Protein AF-A0A3C1XDE0-F1 (afdb_monomer)

Radius of gyration: 16.31 Å; Cα contacts (8 Å, |Δi|>4): 161; chains: 1; bounding box: 48×34×45 Å

pLDDT: mean 77.2, std 17.04, range [31.78, 95.06]

Sequence (128 aa):
QIFSTQEIAKTELTKIILAPEFYNLNLEDFDLALLEISYANKFHQLKHSQILGSFLGQTGVRRSELGDIILNDERAQIFVSKHLLEIFQKNIAKIGSVPVQFVEKPFAELIQTESSSIIKTVLVSSLR

Solvent-accessible surface area (backbone atoms only — not comparable to full-atom values): 8208 Å² total; per-residue (Å²): 84,82,48,53,43,59,83,75,45,94,57,96,64,68,58,74,51,82,46,62,86,86,61,87,84,56,77,71,78,66,47,58,35,39,36,33,52,46,56,68,43,94,82,46,83,89,50,71,68,45,53,51,51,53,54,57,68,38,89,92,51,54,73,90,45,49,54,56,72,50,71,60,91,78,50,37,36,32,34,30,32,46,88,47,51,64,57,46,61,73,70,43,57,48,46,83,91,44,60,40,45,70,44,83,47,63,72,89,71,56,84,85,67,84,81,78,75,76,82,75,83,76,85,79,76,81,82,128

Secondary structure (DSSP, 8-state):
-EEEGGGT---SS--EEE--TT----GGGG--EEEEEE--TTT----HHHHHHHHHTSTT--GGGEEEEEE-SS-EEEEE-GGGHHHHHHH-SEETTEE-EEEEE-GGG-------------------

Nearest PDB structures (foldseek):
  2fph-assembly1_X  TM=8.282E-01  e=1.368E-09  Streptococcus pneumoniae R6
  8s1u-assembly1_V  TM=8.873E-01  e=6.450E-08  Bacillus subtilis subsp. subtilis str. 168
  7pmq-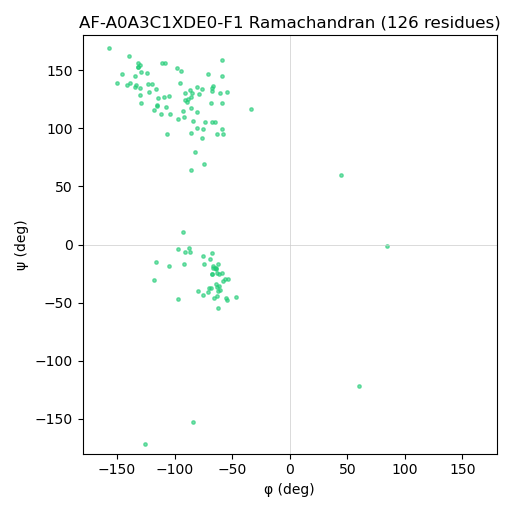assembly1_D  TM=8.005E-01  e=5.297E-04  Escherichia coli
  7pli-assembly3_J  TM=8.148E-01  e=1.018E-03  Escherichia coli K-12
  7bbb-assembly1_A  TM=7.395E-01  e=2.540E-03  Escherichia coli K-12

Structure (mmCIF, N/CA/C/O backbone):
data_AF-A0A3C1XDE0-F1
#
_entry.id   AF-A0A3C1XDE0-F1
#
loop_
_atom_site.gr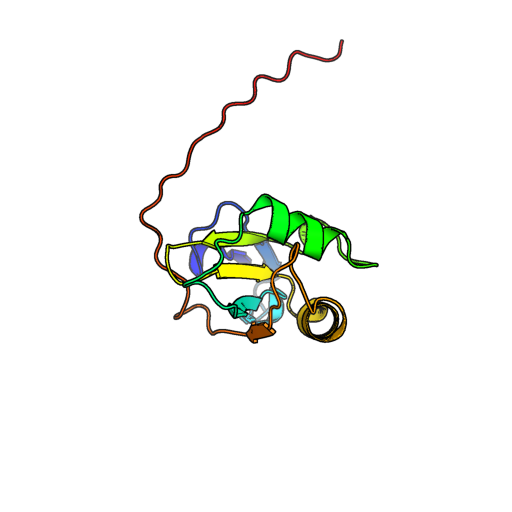oup_PDB
_atom_site.id
_atom_site.type_symbol
_atom_site.label_atom_id
_atom_site.label_alt_id
_atom_site.label_comp_id
_atom_site.label_asym_id
_atom_site.label_entity_id
_atom_site.label_seq_id
_atom_site.pdbx_PDB_ins_code
_atom_site.Cartn_x
_atom_site.Cartn_y
_atom_site.Cartn_z
_atom_site.occupancy
_atom_site.B_iso_or_equiv
_atom_site.auth_seq_id
_atom_site.auth_comp_id
_atom_site.auth_asym_id
_atom_site.auth_atom_id
_atom_site.pdbx_PDB_model_num
ATOM 1 N N . GLN A 1 1 ? 15.415 4.815 -24.185 1.00 56.81 1 GLN A N 1
ATOM 2 C CA . GLN A 1 1 ? 14.220 5.636 -23.887 1.00 56.81 1 GLN A CA 1
ATOM 3 C C . GLN A 1 1 ? 14.041 5.716 -22.369 1.00 56.81 1 GLN A C 1
ATOM 5 O O . GLN A 1 1 ? 14.544 4.836 -21.673 1.00 56.81 1 GLN A O 1
ATOM 10 N N . ILE A 1 2 ? 13.417 6.784 -21.858 1.00 58.97 2 ILE A N 1
ATOM 11 C CA . ILE A 1 2 ? 13.192 7.031 -20.421 1.00 58.97 2 ILE A CA 1
ATOM 12 C C . ILE A 1 2 ? 11.684 6.989 -20.182 1.00 58.97 2 ILE A C 1
ATOM 14 O O . ILE A 1 2 ? 10.967 7.727 -20.848 1.00 58.97 2 ILE A O 1
ATOM 18 N N . PHE A 1 3 ? 11.223 6.166 -19.242 1.00 60.81 3 PHE A N 1
ATOM 19 C CA . PHE A 1 3 ? 9.807 6.069 -18.878 1.00 60.81 3 PHE A CA 1
ATOM 20 C C . PHE A 1 3 ? 9.636 6.348 -17.389 1.00 60.81 3 PHE A C 1
ATOM 22 O O . PHE A 1 3 ? 10.449 5.884 -16.588 1.00 60.81 3 PHE A O 1
ATOM 29 N N . SER A 1 4 ? 8.606 7.107 -17.016 1.00 68.12 4 SER A N 1
ATOM 30 C CA . SER A 1 4 ? 8.436 7.629 -15.657 1.00 68.12 4 SER A CA 1
ATOM 31 C C . SER A 1 4 ? 7.014 7.427 -15.154 1.00 68.12 4 SER A C 1
ATOM 33 O O . SER A 1 4 ? 6.049 7.737 -15.848 1.00 68.12 4 SER A O 1
ATOM 35 N N . THR A 1 5 ? 6.859 7.014 -13.895 1.00 68.88 5 THR A N 1
ATOM 36 C CA . THR A 1 5 ? 5.526 6.931 -13.275 1.00 68.88 5 THR A CA 1
ATOM 37 C C . THR A 1 5 ? 4.869 8.299 -13.055 1.00 68.88 5 THR A C 1
ATOM 39 O O . THR A 1 5 ? 3.684 8.340 -12.733 1.00 68.88 5 THR A O 1
ATOM 42 N N . GLN A 1 6 ? 5.579 9.417 -13.281 1.00 61.78 6 GLN A N 1
ATOM 43 C CA . GLN A 1 6 ? 4.985 10.766 -13.280 1.00 61.78 6 GLN A CA 1
ATOM 44 C C . GLN A 1 6 ? 3.917 10.953 -14.360 1.00 61.78 6 GLN A C 1
ATOM 46 O O . GLN A 1 6 ? 3.034 11.791 -14.197 1.00 61.78 6 GLN A O 1
ATOM 51 N N . GLU A 1 7 ? 3.979 10.177 -15.444 1.00 61.97 7 GLU A N 1
ATOM 52 C CA . GLU A 1 7 ? 2.956 10.186 -16.496 1.00 61.97 7 GLU A CA 1
ATOM 53 C C . GLU A 1 7 ? 1.664 9.473 -16.050 1.00 61.97 7 GLU A C 1
ATOM 55 O O . GLU A 1 7 ? 0.612 9.675 -16.650 1.00 61.97 7 GLU A O 1
ATOM 60 N N . ILE A 1 8 ? 1.727 8.673 -14.975 1.00 63.09 8 ILE A N 1
ATOM 61 C CA . ILE A 1 8 ? 0.608 7.896 -14.418 1.00 63.09 8 ILE A CA 1
ATOM 62 C C . ILE A 1 8 ? -0.046 8.651 -13.258 1.00 63.09 8 ILE A C 1
ATOM 64 O O . ILE A 1 8 ? -1.269 8.751 -13.182 1.00 63.09 8 ILE A O 1
ATOM 68 N N . ALA A 1 9 ? 0.766 9.171 -12.338 1.00 57.06 9 ALA A N 1
ATOM 69 C CA . ALA A 1 9 ? 0.301 9.916 -11.179 1.00 57.06 9 ALA A CA 1
ATOM 70 C C . ALA A 1 9 ? 1.342 10.959 -10.771 1.00 57.06 9 ALA A C 1
ATOM 72 O O . ALA A 1 9 ? 2.545 10.696 -10.752 1.00 57.06 9 ALA A O 1
ATOM 73 N N . LYS A 1 10 ? 0.877 12.157 -10.409 1.00 64.50 10 LYS A N 1
ATOM 74 C CA . LYS A 1 10 ? 1.746 13.235 -9.930 1.00 64.50 10 LYS A CA 1
ATOM 75 C C . LYS A 1 10 ? 2.039 13.029 -8.440 1.00 64.50 10 LYS A C 1
ATOM 77 O O . LYS A 1 10 ? 1.387 13.623 -7.587 1.00 64.50 10 LYS A O 1
ATOM 82 N N . THR A 1 11 ? 2.981 12.135 -8.159 1.00 66.00 11 THR A N 1
ATOM 83 C CA . THR A 1 11 ? 3.391 11.681 -6.820 1.00 66.00 11 THR A CA 1
ATOM 84 C C . THR A 1 11 ? 4.796 12.180 -6.468 1.00 66.00 11 THR A C 1
ATOM 86 O O . THR A 1 11 ? 5.599 12.475 -7.355 1.00 66.00 11 THR A O 1
ATOM 89 N N . GLU A 1 12 ? 5.113 12.290 -5.177 1.00 58.19 12 GLU A N 1
ATOM 90 C CA . GLU A 1 12 ? 6.447 12.664 -4.685 1.00 58.19 12 GLU A CA 1
ATOM 91 C C . GLU A 1 12 ? 7.477 11.560 -4.982 1.00 58.19 12 GLU A C 1
ATOM 93 O O . GLU A 1 12 ? 8.610 11.851 -5.373 1.00 58.19 12 GLU A O 1
ATOM 98 N N . LEU A 1 13 ? 7.082 10.286 -4.871 1.00 61.72 13 LEU A N 1
ATOM 99 C CA . LEU A 1 13 ? 7.891 9.138 -5.291 1.00 61.72 13 LEU A CA 1
ATOM 100 C C . LEU A 1 13 ? 7.595 8.746 -6.743 1.00 61.72 13 LEU A C 1
ATOM 102 O O . LEU A 1 13 ? 6.446 8.562 -7.139 1.00 61.72 13 LEU A O 1
ATOM 106 N N . THR A 1 14 ? 8.652 8.588 -7.539 1.00 65.25 14 THR A N 1
ATOM 107 C CA . THR A 1 14 ? 8.580 8.229 -8.963 1.00 65.25 14 THR A CA 1
ATOM 108 C C . THR A 1 14 ? 9.515 7.056 -9.261 1.00 65.25 14 THR A C 1
ATOM 110 O O . THR A 1 14 ? 10.672 7.078 -8.838 1.00 65.25 14 THR A O 1
ATOM 113 N N . LYS A 1 15 ? 9.052 6.052 -10.018 1.00 68.88 15 LYS A N 1
ATOM 114 C CA . LYS A 1 15 ? 9.917 5.019 -10.611 1.00 68.88 15 LYS A CA 1
ATOM 115 C C . LYS A 1 15 ? 10.271 5.405 -12.048 1.00 68.88 15 LYS A C 1
ATOM 117 O O . LYS A 1 15 ? 9.417 5.892 -12.788 1.00 68.88 15 LYS A O 1
ATOM 122 N N . ILE A 1 16 ? 11.528 5.176 -12.431 1.00 72.38 16 ILE A N 1
ATOM 123 C CA . ILE A 1 1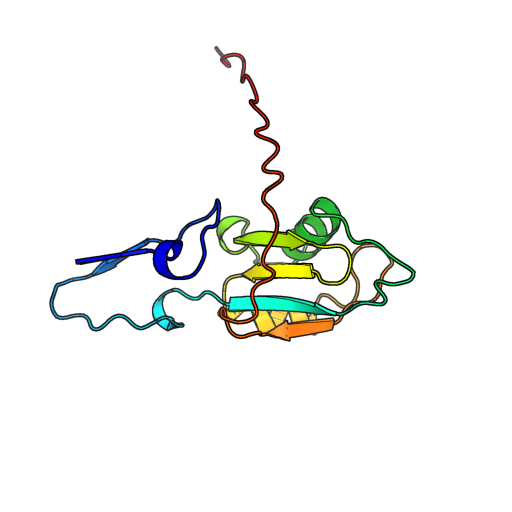6 ? 12.046 5.442 -13.778 1.00 72.38 16 ILE A CA 1
ATOM 124 C C . ILE A 1 16 ? 12.612 4.145 -14.350 1.00 72.38 16 ILE A C 1
ATOM 126 O O . ILE A 1 16 ? 13.411 3.484 -13.687 1.00 72.38 16 ILE A O 1
ATOM 130 N N . ILE A 1 17 ? 12.233 3.807 -15.583 1.00 67.25 17 ILE A N 1
ATOM 131 C CA . ILE A 1 17 ? 12.809 2.685 -16.329 1.00 67.25 17 ILE A CA 1
ATOM 132 C C . ILE A 1 17 ? 13.661 3.231 -17.476 1.00 67.25 17 ILE A C 1
ATOM 134 O O . ILE A 1 17 ? 13.210 4.048 -18.282 1.00 67.25 17 ILE A O 1
ATOM 138 N N . LEU A 1 18 ? 14.911 2.767 -17.535 1.00 65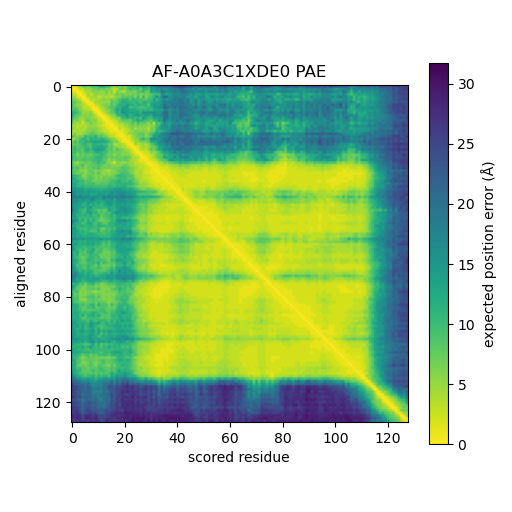.69 18 LEU A N 1
ATOM 139 C CA . LEU A 1 18 ? 15.848 3.024 -18.624 1.00 65.69 18 LEU A CA 1
ATOM 140 C C . LEU A 1 18 ? 15.940 1.763 -19.481 1.00 65.69 18 LEU A C 1
ATOM 142 O O . LEU A 1 18 ? 16.460 0.747 -19.023 1.00 65.69 18 LEU A O 1
ATOM 146 N N . ALA A 1 19 ? 15.441 1.831 -20.715 1.00 62.41 19 ALA A N 1
ATOM 147 C CA . ALA A 1 19 ? 15.400 0.681 -21.615 1.00 62.41 19 ALA A CA 1
ATOM 148 C C . ALA A 1 19 ? 15.930 1.012 -23.027 1.00 62.41 19 ALA A C 1
ATOM 150 O O . ALA A 1 19 ? 15.847 2.172 -23.462 1.00 62.41 19 ALA A O 1
ATOM 151 N N . PRO A 1 20 ? 16.476 0.019 -23.761 1.00 71.56 20 PRO A N 1
ATOM 152 C CA . PRO A 1 20 ? 16.840 0.162 -25.172 1.00 71.56 20 PRO A CA 1
ATOM 153 C C . PRO A 1 20 ? 15.641 0.534 -26.053 1.00 71.56 20 PRO A C 1
ATOM 155 O O . PRO A 1 20 ? 14.499 0.266 -25.698 1.00 71.56 20 PRO A O 1
ATOM 158 N N . GLU A 1 21 ? 15.889 1.110 -27.232 1.00 62.88 21 GLU A N 1
ATOM 159 C CA . GLU A 1 21 ? 14.813 1.599 -28.116 1.00 62.88 21 GLU A CA 1
ATOM 160 C C . GLU A 1 21 ? 13.874 0.510 -28.652 1.00 62.88 21 GLU A C 1
ATOM 162 O O . GLU A 1 21 ? 12.757 0.815 -29.053 1.00 62.88 21 GLU A O 1
ATOM 167 N N . PHE A 1 22 ? 14.303 -0.750 -28.637 1.00 72.12 22 PHE A N 1
ATOM 168 C CA . PHE A 1 22 ? 13.507 -1.895 -29.078 1.00 72.12 22 PHE A CA 1
ATOM 169 C C . PHE A 1 22 ? 12.618 -2.494 -27.974 1.00 72.12 22 PHE A C 1
ATOM 171 O O . PHE A 1 22 ? 11.897 -3.457 -28.236 1.00 72.12 22 PHE A O 1
ATOM 178 N N . TYR A 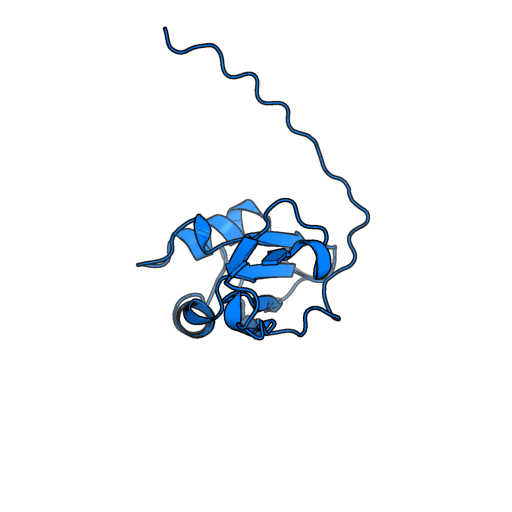1 23 ? 12.688 -1.986 -26.739 1.00 60.59 23 TYR A N 1
ATOM 179 C CA . TYR A 1 23 ? 11.886 -2.492 -25.627 1.00 60.59 23 TYR A CA 1
ATOM 180 C C . TYR A 1 23 ? 10.512 -1.811 -25.605 1.00 60.59 23 TYR A C 1
ATOM 182 O O . TYR A 1 23 ? 10.423 -0.600 -25.404 1.00 60.59 23 TYR A O 1
ATOM 190 N N . ASN A 1 24 ? 9.441 -2.590 -25.780 1.00 66.50 24 ASN A N 1
ATOM 191 C CA . ASN A 1 24 ? 8.071 -2.105 -25.611 1.00 66.50 24 ASN A CA 1
ATOM 192 C C . ASN A 1 24 ? 7.693 -2.171 -24.129 1.00 66.50 24 ASN A C 1
ATOM 194 O O . ASN A 1 24 ? 7.483 -3.258 -23.598 1.00 66.50 24 ASN A O 1
ATOM 198 N N . LEU A 1 25 ? 7.642 -1.005 -23.486 1.00 60.53 25 LEU A N 1
ATOM 199 C CA . LEU A 1 25 ? 7.347 -0.854 -22.064 1.00 60.53 25 LEU A CA 1
ATOM 200 C C . LEU A 1 25 ? 5.838 -0.802 -21.807 1.00 60.53 25 LEU A C 1
ATOM 202 O O . LEU A 1 25 ? 5.134 0.026 -22.384 1.00 60.53 25 LEU A O 1
ATOM 206 N N . ASN A 1 26 ? 5.360 -1.656 -20.905 1.00 68.56 26 ASN A N 1
ATOM 207 C CA . ASN A 1 26 ? 3.995 -1.678 -20.394 1.00 68.56 26 ASN A CA 1
ATOM 208 C C . ASN A 1 26 ? 3.958 -1.175 -18.946 1.00 68.56 26 ASN A C 1
ATOM 210 O O . ASN A 1 26 ? 4.928 -1.279 -18.202 1.00 68.56 26 ASN A O 1
ATOM 214 N N . LEU A 1 27 ? 2.800 -0.682 -18.498 1.00 65.62 27 LEU A N 1
ATOM 215 C CA . LEU A 1 27 ? 2.613 -0.230 -17.110 1.00 65.62 27 LEU A CA 1
ATOM 216 C C . LEU A 1 27 ? 2.938 -1.317 -16.071 1.00 65.62 27 LEU A C 1
ATOM 218 O O . LEU A 1 27 ? 3.378 -1.007 -14.968 1.00 65.62 27 LEU A O 1
ATOM 222 N N . GLU A 1 28 ? 2.755 -2.5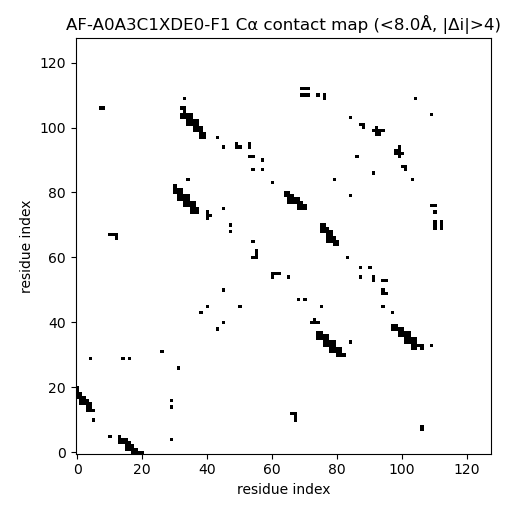87 -16.430 1.00 70.75 28 GLU A N 1
ATOM 223 C CA . GLU A 1 28 ? 3.069 -3.727 -15.566 1.00 70.75 28 GLU A CA 1
ATOM 224 C C . GLU A 1 28 ? 4.574 -3.895 -15.309 1.00 70.75 28 GLU A C 1
ATOM 226 O O . GLU A 1 28 ? 4.948 -4.395 -14.249 1.00 70.75 28 GLU A O 1
ATOM 231 N N . ASP A 1 29 ? 5.436 -3.414 -16.214 1.00 73.06 29 ASP A N 1
ATOM 232 C CA . ASP A 1 29 ? 6.897 -3.484 -16.062 1.00 73.06 29 ASP A CA 1
ATOM 233 C C . ASP A 1 29 ? 7.407 -2.609 -14.903 1.00 73.06 29 ASP A C 1
ATOM 235 O O . ASP A 1 29 ? 8.514 -2.812 -14.405 1.00 73.06 29 ASP A O 1
ATOM 239 N N . PHE A 1 30 ? 6.607 -1.640 -14.441 1.00 73.75 30 PHE A N 1
ATOM 240 C CA . PHE A 1 30 ? 6.959 -0.785 -13.305 1.00 73.75 30 PHE A CA 1
ATOM 241 C C . PHE A 1 30 ? 6.835 -1.471 -11.945 1.00 73.75 30 PHE A C 1
ATOM 243 O O . PHE A 1 30 ? 7.283 -0.892 -10.947 1.00 73.75 30 PHE A O 1
ATOM 250 N N . ASP A 1 31 ? 6.236 -2.669 -11.893 1.00 85.06 31 ASP A N 1
ATOM 251 C CA . ASP A 1 31 ? 5.928 -3.380 -10.651 1.00 85.06 31 ASP A CA 1
ATOM 252 C C . ASP A 1 31 ? 5.323 -2.409 -9.628 1.00 85.06 31 ASP A C 1
ATOM 254 O O . ASP A 1 31 ? 5.909 -2.099 -8.587 1.00 85.06 31 ASP A O 1
ATOM 258 N N . LEU A 1 32 ? 4.193 -1.815 -10.010 1.00 87.44 32 LEU A N 1
ATOM 259 C CA . LEU A 1 32 ? 3.480 -0.804 -9.245 1.00 87.44 32 LEU A CA 1
ATOM 260 C C . LEU A 1 32 ? 1.991 -1.143 -9.246 1.00 87.44 32 LEU A C 1
ATOM 262 O O . LEU A 1 32 ? 1.422 -1.460 -10.287 1.00 87.44 32 LEU A O 1
ATOM 266 N N . ALA A 1 33 ? 1.364 -1.036 -8.084 1.00 90.31 33 ALA A N 1
ATOM 267 C CA . ALA A 1 33 ? -0.063 -1.205 -7.887 1.00 90.31 33 ALA A CA 1
ATOM 268 C C . ALA A 1 33 ? -0.601 -0.081 -7.000 1.00 90.31 33 ALA A C 1
ATOM 270 O O . ALA A 1 33 ? 0.074 0.378 -6.072 1.00 90.31 33 ALA A O 1
ATOM 271 N N . LEU A 1 34 ? -1.830 0.347 -7.279 1.00 91.25 34 LEU A N 1
ATOM 272 C CA . LEU A 1 34 ? -2.592 1.219 -6.398 1.00 91.25 34 LEU A CA 1
ATOM 273 C C . LEU A 1 34 ? -3.456 0.344 -5.495 1.00 91.25 34 LEU A C 1
ATOM 275 O O . LEU A 1 34 ? -4.351 -0.359 -5.963 1.00 91.25 34 LEU A O 1
ATOM 279 N N . LEU A 1 35 ? -3.178 0.380 -4.198 1.00 93.44 35 LEU A N 1
ATOM 280 C CA . LEU A 1 35 ? -3.873 -0.431 -3.215 1.00 93.44 35 LEU A CA 1
ATOM 281 C C . LEU A 1 35 ? -4.808 0.439 -2.383 1.00 93.44 35 LEU A C 1
ATOM 283 O O . LEU A 1 35 ? -4.360 1.336 -1.669 1.00 93.44 35 LEU A O 1
ATOM 287 N N . GLU A 1 36 ? -6.104 0.160 -2.449 1.00 94.44 36 GLU A N 1
ATOM 288 C CA . GLU A 1 36 ? -7.108 0.790 -1.601 1.00 94.44 36 GLU A CA 1
ATOM 289 C C . GLU A 1 36 ? -7.247 0.044 -0.279 1.00 94.44 36 GLU A C 1
ATOM 291 O O . GLU A 1 36 ? -7.364 -1.182 -0.245 1.00 94.44 36 GLU A O 1
ATOM 296 N N . ILE A 1 37 ? -7.251 0.803 0.813 1.00 94.81 37 ILE A N 1
ATOM 297 C CA . ILE A 1 37 ? -7.444 0.307 2.171 1.00 94.81 37 ILE A CA 1
ATOM 298 C C . ILE A 1 37 ? -8.916 0.510 2.526 1.00 94.81 37 ILE A C 1
ATOM 300 O O . ILE A 1 37 ? -9.363 1.633 2.758 1.00 94.81 37 ILE A O 1
ATOM 304 N N . SER A 1 38 ? -9.672 -0.582 2.580 1.00 93.12 38 SER A N 1
ATOM 305 C CA . SER A 1 38 ? -11.069 -0.593 3.005 1.00 93.12 38 SER A CA 1
ATOM 306 C C . SER A 1 38 ? -11.161 -0.785 4.517 1.00 93.12 38 SER A C 1
ATOM 308 O O . SER A 1 38 ? -10.606 -1.735 5.069 1.00 93.12 38 SER A O 1
ATOM 310 N N . TYR A 1 39 ? -11.848 0.132 5.195 1.00 92.50 39 TYR A N 1
ATOM 311 C CA . TYR A 1 39 ? -12.064 0.114 6.641 1.00 92.50 39 TYR A CA 1
ATOM 312 C C . TYR A 1 39 ? -13.306 0.934 7.003 1.00 92.50 39 TYR A C 1
ATOM 314 O O . TYR A 1 39 ? -13.855 1.659 6.174 1.00 92.50 39 TYR A O 1
ATOM 322 N N . ALA A 1 40 ? -13.757 0.835 8.255 1.00 90.31 40 ALA A N 1
ATOM 323 C CA . ALA A 1 40 ? -14.904 1.589 8.759 1.00 90.31 40 ALA A CA 1
ATOM 324 C C . ALA A 1 40 ? -14.556 3.080 8.996 1.00 90.31 40 ALA A C 1
ATOM 326 O O . ALA A 1 40 ? -14.488 3.544 10.135 1.00 90.31 40 ALA A O 1
ATOM 327 N N . ASN A 1 41 ? -14.335 3.816 7.903 1.00 85.56 41 ASN A N 1
ATOM 328 C CA . ASN A 1 41 ? -13.921 5.226 7.846 1.00 85.56 41 ASN A CA 1
ATOM 329 C C . ASN A 1 41 ? -14.821 6.194 8.645 1.00 85.56 41 ASN A C 1
ATOM 331 O O . ASN A 1 41 ? -14.339 7.172 9.203 1.00 85.56 41 ASN A O 1
ATOM 335 N N . LYS A 1 42 ? -16.117 5.892 8.788 1.00 83.81 42 LYS A N 1
ATOM 336 C CA . LYS A 1 42 ? -17.074 6.695 9.572 1.00 83.81 42 LYS A CA 1
ATOM 337 C C . LYS A 1 42 ? -16.745 6.760 11.064 1.00 83.81 42 LYS A C 1
ATOM 339 O O . LYS A 1 42 ? -17.183 7.683 11.742 1.00 83.81 42 LYS A O 1
ATOM 344 N N . PHE A 1 43 ? -16.025 5.765 11.581 1.00 84.19 43 PHE A N 1
ATOM 345 C CA . PHE A 1 43 ? -15.732 5.624 13.013 1.00 84.19 43 PHE A CA 1
ATOM 346 C C . PHE A 1 43 ? -14.241 5.727 13.331 1.00 84.19 43 PHE A C 1
ATOM 348 O O . PHE A 1 43 ? -13.861 5.900 14.489 1.00 84.19 43 PHE A O 1
ATOM 355 N N . HIS A 1 44 ? -13.391 5.610 12.315 1.00 83.19 44 HIS A N 1
ATOM 356 C CA . HIS A 1 44 ? -11.949 5.586 12.469 1.00 83.19 44 HIS A CA 1
ATOM 357 C C . HIS A 1 44 ? -11.300 6.404 11.367 1.00 83.19 44 HIS A C 1
ATOM 359 O O . HIS A 1 44 ? -11.684 6.285 10.214 1.00 83.19 44 HIS A O 1
ATOM 365 N N . GLN A 1 45 ? -10.267 7.168 11.713 1.00 84.75 45 GLN A N 1
ATOM 366 C CA . GLN A 1 45 ? -9.430 7.864 10.744 1.00 84.75 45 GLN A CA 1
ATOM 367 C C . GLN A 1 45 ? -8.021 7.282 10.815 1.00 84.75 45 GLN A C 1
ATOM 369 O O . GLN A 1 45 ? -7.377 7.320 11.869 1.00 84.75 45 GLN A O 1
ATOM 374 N N . LEU A 1 46 ? -7.549 6.716 9.706 1.00 87.00 46 LEU A N 1
ATOM 375 C CA . LEU A 1 46 ? -6.186 6.206 9.620 1.00 87.00 46 LEU A CA 1
ATOM 376 C C . LEU A 1 46 ? -5.218 7.355 9.348 1.00 87.00 46 LEU A C 1
ATOM 378 O O . LEU A 1 46 ? -5.462 8.203 8.497 1.00 87.00 46 LEU A O 1
ATOM 382 N N . LYS A 1 47 ? -4.091 7.376 10.060 1.00 86.44 47 LYS A N 1
ATOM 383 C CA . LYS A 1 47 ? -2.995 8.316 9.795 1.00 86.44 47 LYS A CA 1
ATOM 384 C C . LYS A 1 47 ? -1.948 7.674 8.892 1.00 86.44 47 LYS A C 1
ATOM 386 O O . LYS A 1 47 ? -1.661 6.484 9.018 1.00 86.44 47 LYS A O 1
ATOM 391 N N . HIS A 1 48 ? -1.278 8.499 8.084 1.00 84.38 48 HIS A N 1
ATOM 392 C CA . HIS A 1 48 ? -0.145 8.094 7.240 1.00 84.38 48 HIS A CA 1
ATOM 393 C C . HIS A 1 48 ? 0.887 7.248 8.007 1.00 84.38 48 HIS A C 1
ATOM 395 O O . HIS A 1 48 ? 1.302 6.194 7.536 1.00 84.38 48 HIS A O 1
ATOM 401 N N . SER A 1 49 ? 1.261 7.662 9.224 1.00 84.25 49 SER A N 1
ATOM 402 C CA . SER A 1 49 ? 2.242 6.946 10.050 1.00 84.25 49 SER A CA 1
ATOM 403 C C . SER A 1 49 ? 1.786 5.549 10.479 1.00 84.25 49 SER A C 1
ATOM 405 O O . SER A 1 49 ? 2.614 4.647 10.573 1.00 84.25 49 SER A O 1
ATOM 407 N N . GLN A 1 50 ? 0.486 5.349 10.715 1.00 89.62 50 GLN A N 1
ATOM 408 C CA . GLN A 1 50 ? -0.061 4.042 11.088 1.00 89.62 50 GLN A CA 1
ATOM 409 C C . GLN A 1 50 ? -0.033 3.083 9.899 1.00 89.62 50 GLN A C 1
ATOM 411 O O . GLN A 1 50 ? 0.338 1.919 10.059 1.00 89.62 50 GLN A O 1
ATOM 416 N N . ILE A 1 51 ? -0.376 3.586 8.709 1.00 89.94 51 ILE A N 1
ATOM 417 C CA . ILE A 1 51 ? -0.303 2.827 7.459 1.00 89.94 51 ILE A CA 1
ATOM 418 C C . ILE A 1 51 ? 1.156 2.442 7.193 1.00 89.94 51 ILE A C 1
ATOM 420 O O . ILE A 1 51 ? 1.463 1.256 7.138 1.00 89.94 51 ILE A O 1
ATOM 424 N N . LEU A 1 52 ? 2.082 3.409 7.161 1.00 87.81 52 LEU A N 1
ATOM 425 C CA . LEU A 1 52 ? 3.509 3.130 6.945 1.00 87.81 52 LEU A CA 1
ATOM 426 C C . LEU A 1 52 ? 4.070 2.118 7.942 1.00 87.81 52 LEU A C 1
ATOM 428 O O . LEU A 1 52 ? 4.738 1.174 7.533 1.00 87.81 52 LEU A O 1
ATOM 432 N N . GLY A 1 53 ? 3.791 2.293 9.236 1.00 87.88 53 GLY A N 1
ATOM 433 C CA . GLY A 1 53 ? 4.281 1.386 10.273 1.00 87.88 53 GLY A CA 1
ATOM 434 C C . GLY A 1 53 ? 3.783 -0.048 10.090 1.00 87.88 53 GLY A C 1
ATOM 435 O O . GLY A 1 53 ? 4.552 -0.989 10.264 1.00 87.88 53 GLY A O 1
ATOM 436 N N . SER A 1 54 ? 2.525 -0.221 9.678 1.00 90.75 54 SER A N 1
ATOM 437 C CA . SER A 1 54 ? 1.931 -1.550 9.471 1.00 90.75 54 SER A CA 1
ATOM 438 C C . SER A 1 54 ? 2.521 -2.269 8.256 1.00 90.75 54 SER A C 1
ATOM 440 O O . SER A 1 54 ? 2.742 -3.478 8.309 1.00 90.75 54 SER A O 1
ATOM 442 N N . PHE A 1 55 ? 2.810 -1.527 7.182 1.00 90.50 55 PHE A N 1
ATOM 443 C CA . PHE A 1 55 ? 3.418 -2.070 5.966 1.00 90.50 55 PHE A CA 1
ATOM 444 C C . PHE A 1 55 ? 4.915 -2.355 6.148 1.00 90.50 55 PHE A C 1
ATOM 446 O O . PHE A 1 55 ? 5.381 -3.424 5.767 1.00 90.50 55 PHE A O 1
ATOM 453 N N . LEU A 1 56 ? 5.667 -1.448 6.782 1.00 89.00 56 LEU A N 1
ATOM 454 C CA . LEU A 1 56 ? 7.093 -1.646 7.084 1.00 89.00 56 LEU A CA 1
ATOM 455 C C . LEU A 1 56 ? 7.340 -2.743 8.125 1.00 89.00 56 LEU A C 1
ATOM 457 O O . LE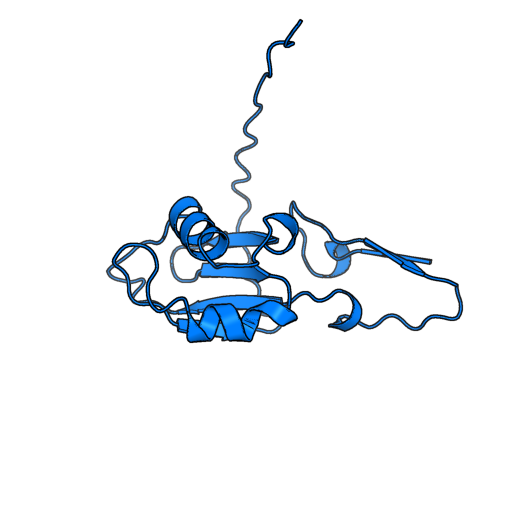U A 1 56 ? 8.418 -3.328 8.147 1.00 89.00 56 LEU A O 1
ATOM 461 N N . GLY A 1 57 ? 6.360 -3.021 8.987 1.00 86.38 57 GLY A N 1
ATOM 462 C CA . GLY A 1 57 ? 6.429 -4.123 9.944 1.00 86.38 57 GLY A CA 1
ATOM 463 C C . GLY A 1 57 ? 6.353 -5.511 9.299 1.00 86.38 57 GLY A C 1
ATOM 464 O O . GLY A 1 57 ? 6.634 -6.500 9.972 1.00 86.38 57 GLY A O 1
ATOM 465 N N . GLN A 1 58 ? 5.985 -5.607 8.016 1.00 87.50 58 GLN A N 1
ATOM 466 C CA . GLN A 1 58 ? 5.928 -6.880 7.304 1.00 87.50 58 GLN A CA 1
ATOM 467 C C . GLN A 1 58 ? 7.324 -7.370 6.925 1.00 87.50 58 GLN A C 1
ATOM 469 O O . GLN A 1 58 ? 8.152 -6.636 6.382 1.00 87.50 58 GLN A O 1
ATOM 474 N N . THR A 1 59 ? 7.582 -8.651 7.179 1.00 81.44 59 THR A N 1
ATOM 475 C CA . THR A 1 59 ? 8.861 -9.278 6.845 1.00 81.44 59 THR A CA 1
ATOM 476 C C . THR A 1 59 ? 9.124 -9.205 5.341 1.00 81.44 59 THR A C 1
ATOM 478 O O . THR A 1 59 ? 8.278 -9.583 4.537 1.00 81.44 59 THR A O 1
ATOM 481 N N . GLY A 1 60 ? 10.317 -8.739 4.965 1.00 81.44 60 GLY A N 1
ATOM 482 C CA . GLY A 1 60 ? 10.741 -8.650 3.565 1.00 81.44 60 GLY A CA 1
ATOM 483 C C . GLY A 1 60 ? 10.290 -7.384 2.831 1.00 81.44 60 GLY A C 1
ATOM 484 O O . GLY A 1 60 ? 10.670 -7.198 1.678 1.00 81.44 60 GLY A O 1
ATOM 485 N N . VAL A 1 61 ? 9.548 -6.485 3.483 1.00 87.81 61 VAL A N 1
ATOM 486 C CA . VAL A 1 61 ? 9.101 -5.230 2.868 1.00 87.81 61 VAL A CA 1
ATOM 487 C C . VAL A 1 61 ? 10.136 -4.135 3.093 1.00 87.81 61 VAL A C 1
ATOM 489 O O . VAL A 1 61 ? 10.497 -3.807 4.222 1.00 87.81 61 VAL A O 1
ATOM 492 N N . ARG A 1 62 ? 10.627 -3.545 1.999 1.00 86.38 62 ARG A N 1
ATOM 493 C CA . ARG A 1 62 ? 11.565 -2.413 2.038 1.00 86.38 62 ARG A CA 1
ATOM 494 C C . ARG A 1 62 ? 10.805 -1.105 1.858 1.00 86.38 62 ARG A C 1
ATOM 496 O O . ARG A 1 62 ? 9.797 -1.061 1.159 1.00 86.38 62 ARG A O 1
ATOM 503 N N . ARG A 1 63 ? 11.332 -0.003 2.406 1.00 82.19 63 ARG A N 1
ATOM 504 C CA . ARG A 1 63 ? 10.723 1.331 2.234 1.00 82.19 63 ARG A CA 1
ATOM 505 C C . ARG A 1 63 ? 10.590 1.738 0.763 1.00 82.19 63 ARG A C 1
ATOM 507 O O . ARG A 1 63 ? 9.635 2.426 0.441 1.00 82.19 63 ARG A O 1
ATOM 514 N N . SER A 1 64 ? 11.499 1.286 -0.102 1.00 81.75 64 SER A N 1
ATOM 515 C CA . SER A 1 64 ? 11.468 1.521 -1.553 1.00 81.75 64 SER A CA 1
ATOM 516 C C . SER A 1 64 ? 10.303 0.840 -2.279 1.00 81.75 64 SER A C 1
ATOM 518 O O . SER A 1 64 ? 9.974 1.244 -3.387 1.00 81.75 64 SER A O 1
ATOM 520 N N . GLU A 1 65 ? 9.690 -0.183 -1.675 1.00 86.50 65 GLU A N 1
ATOM 521 C CA . GLU A 1 65 ? 8.518 -0.878 -2.228 1.00 86.50 65 GLU A CA 1
ATOM 522 C C . GLU A 1 65 ? 7.199 -0.195 -1.843 1.00 86.50 65 GLU A C 1
ATOM 524 O O . GLU A 1 65 ? 6.129 -0.608 -2.286 1.00 86.50 65 GLU A O 1
ATOM 529 N N . LEU A 1 66 ? 7.272 0.821 -0.978 1.00 86.25 66 LEU A N 1
ATOM 530 C CA . LEU A 1 66 ? 6.140 1.594 -0.491 1.00 86.25 66 LEU A CA 1
ATOM 531 C C . LEU A 1 66 ? 6.244 3.013 -1.043 1.00 86.25 66 LEU A C 1
ATOM 533 O O . LEU A 1 66 ? 7.134 3.774 -0.657 1.00 86.25 66 LEU A O 1
ATOM 537 N N . GLY A 1 67 ? 5.316 3.362 -1.919 1.00 83.75 67 GLY A N 1
ATOM 538 C CA . GLY A 1 67 ? 5.168 4.692 -2.481 1.00 83.75 67 GLY A CA 1
ATOM 539 C C . GLY A 1 67 ? 4.361 5.624 -1.583 1.00 83.75 67 GLY A C 1
ATOM 540 O O . GLY A 1 67 ? 4.327 5.493 -0.351 1.00 83.75 67 GLY A O 1
ATOM 541 N N . ASP A 1 68 ? 3.720 6.585 -2.237 1.00 83.31 68 ASP A N 1
ATOM 542 C CA . ASP A 1 68 ? 2.916 7.602 -1.578 1.00 83.31 68 ASP A CA 1
ATOM 543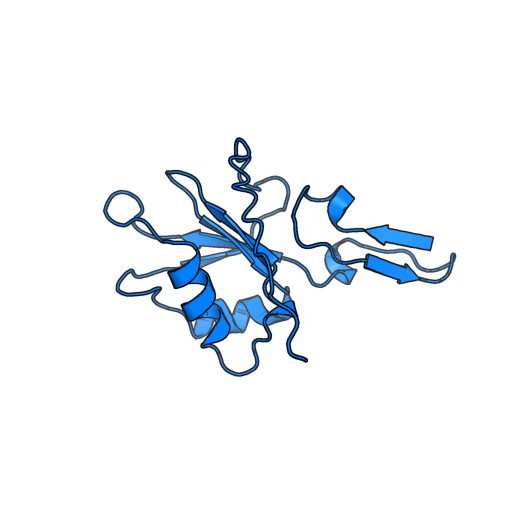 C C . ASP A 1 68 ? 1.630 7.012 -1.010 1.00 83.31 68 ASP A C 1
ATOM 545 O O . ASP A 1 68 ? 1.030 6.093 -1.573 1.00 83.31 68 ASP A O 1
ATOM 549 N N . ILE A 1 69 ? 1.212 7.580 0.118 1.00 87.06 69 ILE A N 1
ATOM 550 C CA . ILE A 1 69 ? -0.082 7.317 0.734 1.00 87.06 69 ILE A CA 1
ATOM 551 C C . ILE A 1 69 ? -0.956 8.526 0.451 1.00 87.06 69 ILE A C 1
ATOM 553 O O . ILE A 1 69 ? -0.563 9.655 0.734 1.00 87.06 69 ILE A O 1
ATOM 557 N N . ILE A 1 70 ? -2.140 8.269 -0.083 1.00 87.44 70 ILE A N 1
ATOM 558 C CA . ILE A 1 70 ? -3.127 9.282 -0.411 1.00 87.44 70 ILE A CA 1
ATOM 559 C C . ILE A 1 70 ? -4.327 9.037 0.489 1.00 87.44 70 ILE A C 1
ATOM 561 O O . ILE A 1 70 ? -4.930 7.964 0.466 1.00 87.44 70 ILE A O 1
ATOM 565 N N . LEU A 1 71 ? -4.653 10.034 1.303 1.00 84.44 71 LEU A N 1
ATOM 566 C CA . LEU A 1 71 ? -5.814 10.023 2.180 1.00 84.44 71 LEU A CA 1
ATOM 567 C C . LEU A 1 71 ? -6.720 11.190 1.813 1.00 84.44 71 LEU A C 1
ATOM 569 O O . LEU A 1 71 ? -6.245 12.311 1.628 1.00 84.44 71 LEU A O 1
ATOM 573 N N . ASN A 1 72 ? -8.019 10.934 1.794 1.00 82.06 72 ASN A N 1
ATOM 574 C CA . ASN A 1 72 ? -9.033 11.965 1.960 1.00 82.06 72 ASN A CA 1
ATOM 575 C C . ASN A 1 72 ? -9.976 11.554 3.105 1.00 82.06 72 ASN A C 1
ATOM 577 O O . ASN A 1 72 ? -9.697 10.594 3.828 1.00 82.06 72 ASN A O 1
ATOM 581 N N . ASP A 1 73 ? -11.074 12.283 3.292 1.00 75.94 73 ASP A N 1
ATOM 582 C CA . ASP A 1 73 ? -11.992 12.046 4.412 1.00 75.94 73 ASP A CA 1
ATOM 583 C C . ASP A 1 73 ? -12.692 10.674 4.360 1.00 75.94 73 ASP A C 1
ATOM 585 O O . ASP A 1 73 ? -13.146 10.174 5.388 1.00 75.94 73 ASP A O 1
ATOM 589 N N . GLU A 1 74 ? -12.747 10.026 3.191 1.00 83.38 74 GLU A N 1
ATOM 590 C CA . GLU A 1 74 ? -13.486 8.773 2.997 1.00 83.38 74 GLU A CA 1
ATOM 591 C C . GLU A 1 74 ? -12.604 7.583 2.600 1.00 83.38 74 GLU A C 1
ATOM 593 O O . GLU A 1 74 ? -12.920 6.436 2.910 1.00 83.38 74 GLU A O 1
ATOM 598 N N . ARG A 1 75 ? -11.503 7.809 1.896 1.00 88.25 75 ARG A N 1
ATOM 599 C CA . ARG A 1 75 ? -10.718 6.769 1.234 1.00 88.25 75 ARG A CA 1
ATOM 600 C C . ARG A 1 75 ? -9.249 6.895 1.606 1.00 88.25 75 ARG A C 1
ATOM 602 O O . ARG A 1 75 ? -8.719 7.981 1.838 1.00 88.25 75 ARG A O 1
ATOM 609 N N . ALA A 1 76 ? -8.589 5.745 1.638 1.00 91.31 76 ALA A N 1
ATOM 610 C CA . ALA A 1 76 ? -7.158 5.640 1.847 1.00 91.31 76 ALA A CA 1
ATOM 611 C C . ALA A 1 76 ? -6.560 4.739 0.774 1.00 91.31 76 ALA A C 1
ATOM 613 O O . ALA A 1 76 ? -7.026 3.619 0.568 1.00 91.31 76 ALA A O 1
ATOM 614 N N . GLN A 1 77 ? -5.521 5.223 0.111 1.00 92.50 77 GLN A N 1
ATOM 615 C CA . GLN A 1 77 ? -4.804 4.502 -0.927 1.00 92.50 77 GLN A CA 1
ATOM 616 C C . GLN A 1 77 ? -3.301 4.578 -0.685 1.00 92.50 77 GLN A C 1
ATOM 618 O O . GLN A 1 77 ? -2.800 5.521 -0.075 1.00 92.50 77 GLN A O 1
ATOM 623 N N . ILE A 1 78 ? -2.579 3.574 -1.164 1.00 90.62 78 ILE A N 1
ATOM 624 C CA . ILE A 1 78 ? -1.121 3.539 -1.134 1.00 90.62 78 ILE A CA 1
ATOM 625 C C . ILE A 1 78 ? -0.592 2.929 -2.428 1.00 90.62 78 ILE A C 1
ATOM 627 O O . ILE A 1 78 ? -1.110 1.921 -2.911 1.00 90.62 78 ILE A O 1
ATOM 631 N N . PHE A 1 79 ? 0.456 3.529 -2.980 1.00 90.12 79 PHE A N 1
ATOM 632 C CA . PHE A 1 79 ? 1.229 2.908 -4.047 1.00 90.12 79 PHE A CA 1
ATOM 633 C C . PHE A 1 79 ? 2.176 1.865 -3.465 1.00 90.12 79 PHE A C 1
ATOM 635 O O . PHE A 1 79 ? 2.926 2.154 -2.535 1.00 90.12 79 PHE A O 1
ATOM 642 N N . VAL A 1 80 ? 2.175 0.659 -4.017 1.00 91.38 80 VAL A N 1
ATOM 643 C CA . VAL A 1 80 ? 3.067 -0.420 -3.577 1.00 91.38 80 VAL A CA 1
ATOM 644 C C . VAL A 1 80 ? 3.604 -1.201 -4.759 1.00 91.38 80 VAL A C 1
ATOM 646 O O . VAL A 1 80 ? 3.032 -1.155 -5.847 1.00 91.38 80 VAL A O 1
ATOM 649 N N . SER A 1 81 ? 4.679 -1.953 -4.550 1.00 90.12 81 SER A N 1
ATOM 650 C CA . SER A 1 81 ? 5.106 -2.932 -5.544 1.00 90.12 81 SER A CA 1
ATOM 651 C C . SER A 1 81 ? 4.095 -4.077 -5.662 1.00 90.12 81 SER A C 1
ATOM 653 O O . SER A 1 81 ? 3.638 -4.623 -4.652 1.00 90.12 81 SER A O 1
ATOM 655 N N . LYS A 1 82 ? 3.719 -4.432 -6.898 1.00 90.25 82 LYS A N 1
ATOM 656 C CA . LYS A 1 82 ? 2.605 -5.351 -7.203 1.00 90.25 82 LYS A CA 1
ATOM 657 C C . LYS A 1 82 ? 2.845 -6.741 -6.614 1.00 90.25 82 LYS A C 1
ATOM 659 O O . LYS A 1 82 ? 1.922 -7.362 -6.092 1.00 90.25 82 LYS A O 1
ATOM 664 N N . HIS A 1 83 ? 4.095 -7.201 -6.600 1.00 90.06 83 HIS A N 1
ATOM 665 C CA . HIS A 1 83 ? 4.460 -8.494 -6.012 1.00 90.06 83 HIS A CA 1
ATOM 666 C C . HIS A 1 83 ? 4.182 -8.612 -4.496 1.00 90.06 83 HIS A C 1
ATOM 668 O O . HIS A 1 83 ? 4.134 -9.724 -3.971 1.00 90.06 83 HIS A O 1
ATOM 674 N N . LEU A 1 84 ? 3.982 -7.501 -3.775 1.00 90.62 84 LEU A N 1
ATOM 675 C CA . LEU A 1 84 ? 3.700 -7.513 -2.333 1.00 90.62 84 LEU A CA 1
ATOM 676 C C . LEU A 1 84 ? 2.206 -7.568 -1.992 1.00 90.62 84 LEU A C 1
ATOM 678 O O . LEU A 1 84 ? 1.862 -7.729 -0.819 1.00 90.62 84 LEU A O 1
ATOM 682 N N . LEU A 1 85 ? 1.311 -7.464 -2.980 1.00 91.38 85 LEU A N 1
ATOM 683 C CA . LEU A 1 85 ? -0.137 -7.422 -2.750 1.00 91.38 85 LEU A CA 1
ATOM 684 C C . LEU A 1 85 ? -0.637 -8.620 -1.938 1.00 91.38 85 LEU A C 1
ATOM 686 O O . LEU A 1 85 ? -1.361 -8.441 -0.958 1.00 91.38 85 LEU A O 1
ATOM 690 N N . GLU A 1 86 ? -0.202 -9.831 -2.293 1.00 90.25 86 GLU A N 1
ATOM 691 C CA . GLU A 1 86 ? -0.588 -11.039 -1.562 1.00 90.25 86 GLU A CA 1
ATOM 692 C C . GLU A 1 86 ? -0.103 -11.028 -0.112 1.00 90.25 86 GLU A C 1
ATOM 694 O O . GLU A 1 86 ? -0.830 -11.451 0.786 1.00 90.25 86 GLU A O 1
ATOM 699 N N . ILE A 1 87 ? 1.121 -10.547 0.124 1.00 90.81 87 ILE A N 1
ATOM 700 C CA . ILE A 1 87 ? 1.704 -10.466 1.466 1.00 90.81 87 ILE A CA 1
ATOM 701 C C . ILE A 1 87 ? 0.874 -9.514 2.325 1.00 90.81 87 ILE A C 1
ATOM 703 O O . ILE A 1 87 ? 0.527 -9.852 3.455 1.00 90.81 87 ILE A 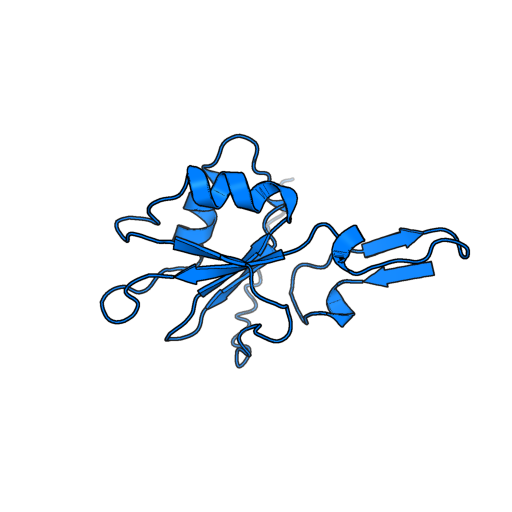O 1
ATOM 707 N N . PHE A 1 88 ? 0.492 -8.358 1.784 1.00 91.88 88 PHE A N 1
ATOM 708 C CA . PHE A 1 88 ? -0.333 -7.396 2.507 1.00 91.88 88 PHE A CA 1
ATOM 709 C C . PHE A 1 88 ? -1.736 -7.930 2.790 1.00 91.88 88 PHE A C 1
ATOM 711 O O . PHE A 1 88 ? -2.188 -7.854 3.930 1.00 91.88 88 PHE A O 1
ATOM 718 N N . GLN A 1 89 ? -2.393 -8.535 1.799 1.00 91.00 89 GLN A N 1
ATOM 719 C CA . GLN A 1 89 ? -3.728 -9.115 1.969 1.00 91.00 89 GLN A CA 1
ATOM 720 C C . GLN A 1 89 ? -3.752 -10.266 2.984 1.00 91.00 89 GLN A C 1
ATOM 722 O O . GLN A 1 89 ? -4.720 -10.399 3.729 1.00 91.00 89 GLN A O 1
ATOM 727 N N . LYS A 1 90 ? -2.696 -11.090 3.037 1.00 90.56 90 LYS A N 1
ATOM 728 C CA . LYS A 1 90 ? -2.603 -12.231 3.962 1.00 90.56 90 LYS A CA 1
ATOM 729 C C . LYS A 1 90 ? -2.194 -11.817 5.375 1.00 90.56 90 LYS A C 1
ATOM 731 O O . LYS A 1 90 ? -2.726 -12.355 6.343 1.00 90.56 90 LYS A O 1
ATOM 736 N N . ASN A 1 91 ? -1.254 -10.881 5.502 1.00 92.00 91 ASN A N 1
ATOM 737 C CA . ASN A 1 91 ? -0.571 -10.638 6.775 1.00 92.00 91 ASN A CA 1
ATOM 738 C C . ASN A 1 91 ? -1.035 -9.371 7.500 1.00 92.00 91 ASN A C 1
ATOM 740 O O . ASN A 1 91 ? -0.818 -9.246 8.706 1.00 92.00 91 ASN A O 1
ATOM 744 N N . ILE A 1 92 ? -1.685 -8.431 6.808 1.00 93.31 92 ILE A N 1
ATOM 745 C CA . ILE A 1 92 ? -2.204 -7.208 7.423 1.00 93.31 92 ILE A CA 1
ATOM 746 C C . ILE A 1 92 ? -3.730 -7.309 7.512 1.00 93.31 92 ILE A C 1
ATOM 748 O O . ILE A 1 92 ? -4.460 -6.962 6.597 1.00 93.31 92 ILE A O 1
ATOM 752 N N . ALA A 1 93 ? -4.237 -7.755 8.659 1.00 93.50 93 ALA A N 1
ATOM 753 C CA . ALA A 1 93 ? -5.679 -7.741 8.934 1.00 93.50 93 ALA A CA 1
ATOM 754 C C . ALA A 1 93 ? -6.138 -6.455 9.646 1.00 93.50 93 ALA A C 1
ATOM 756 O O . ALA A 1 93 ? -7.335 -6.168 9.729 1.00 93.50 93 ALA A O 1
ATOM 757 N N . LYS A 1 94 ? -5.196 -5.702 10.231 1.00 93.06 94 LYS A N 1
ATOM 758 C CA . LYS A 1 94 ? -5.460 -4.493 11.018 1.00 93.06 94 LYS A CA 1
ATOM 759 C C . LYS A 1 94 ? -4.355 -3.461 10.829 1.00 93.06 94 LYS A C 1
ATOM 761 O O . LYS A 1 94 ? -3.187 -3.823 10.717 1.00 93.06 94 LYS A O 1
ATOM 766 N N . ILE A 1 95 ? -4.723 -2.184 10.878 1.00 93.00 95 ILE A N 1
ATOM 767 C CA . ILE A 1 95 ? -3.798 -1.050 10.975 1.00 93.00 95 ILE A CA 1
ATOM 768 C C . ILE A 1 95 ? -4.099 -0.326 12.287 1.00 93.00 95 ILE A C 1
ATOM 770 O O . ILE A 1 95 ? -5.201 0.183 12.502 1.00 93.00 95 ILE A O 1
ATOM 774 N N . GLY A 1 96 ? -3.134 -0.324 13.210 1.00 87.94 96 GLY A N 1
ATOM 775 C CA . GLY A 1 96 ? -3.411 0.024 14.606 1.00 87.94 96 GLY A CA 1
ATOM 776 C C . GLY A 1 96 ? -4.435 -0.944 15.213 1.00 87.94 96 GLY A C 1
ATOM 777 O O . GLY A 1 96 ? -4.214 -2.152 15.230 1.00 87.94 96 GLY A O 1
ATOM 778 N N . SER A 1 97 ? -5.567 -0.425 15.693 1.00 88.31 97 SER A N 1
ATOM 779 C CA . SER A 1 97 ? -6.694 -1.228 16.196 1.00 88.31 97 SER A CA 1
ATOM 780 C C . SER A 1 97 ? -7.806 -1.454 15.164 1.00 88.31 97 SER A C 1
ATOM 782 O O . SER A 1 97 ? -8.763 -2.175 15.450 1.00 88.31 97 SER A O 1
ATOM 784 N N . VAL A 1 98 ? -7.695 -0.858 13.974 1.00 92.50 98 VAL A N 1
ATOM 785 C CA . VAL A 1 98 ? -8.766 -0.819 12.974 1.00 92.50 98 VAL A CA 1
ATOM 786 C C . VAL A 1 98 ? -8.638 -2.023 12.039 1.00 92.50 98 VAL A C 1
ATOM 788 O O . VAL A 1 98 ? -7.568 -2.195 11.453 1.00 92.50 98 VAL A O 1
ATOM 791 N N . PRO A 1 99 ? -9.678 -2.862 11.878 1.00 93.94 99 PRO A N 1
ATOM 792 C CA . PRO A 1 99 ? -9.679 -3.917 10.870 1.00 93.94 99 PRO A CA 1
ATOM 793 C C . PRO A 1 99 ? -9.695 -3.320 9.466 1.00 93.94 99 PRO A C 1
ATOM 795 O O . PRO A 1 99 ? -10.434 -2.371 9.200 1.00 93.94 99 PRO A O 1
ATOM 798 N N . VAL A 1 100 ? -8.876 -3.888 8.583 1.00 95.06 100 VAL A N 1
ATOM 799 C CA . VAL A 1 100 ? -8.719 -3.414 7.207 1.00 95.06 100 VAL A CA 1
ATOM 800 C C . VAL A 1 100 ? -8.802 -4.566 6.214 1.00 95.06 100 VAL A C 1
ATOM 802 O O . VAL A 1 100 ? -8.518 -5.716 6.546 1.00 95.06 100 VAL A O 1
ATOM 805 N N . GLN A 1 101 ? -9.168 -4.236 4.983 1.00 94.25 101 GLN A N 1
ATOM 806 C CA . GLN A 1 101 ? -9.022 -5.091 3.810 1.00 94.25 101 GLN A CA 1
ATOM 807 C C . GLN A 1 101 ? -8.345 -4.297 2.700 1.00 94.25 101 GLN A C 1
ATOM 809 O O . GLN A 1 101 ? -8.448 -3.072 2.663 1.00 94.25 101 GLN A O 1
ATOM 814 N N . PHE A 1 102 ? -7.672 -4.991 1.789 1.00 94.50 102 PHE A N 1
ATOM 815 C CA . PHE A 1 102 ? -6.976 -4.353 0.680 1.00 94.50 102 PHE A CA 1
ATOM 816 C C . PHE A 1 102 ? -7.575 -4.768 -0.652 1.00 94.50 102 PHE A C 1
ATOM 818 O O . PHE A 1 102 ? -7.797 -5.954 -0.890 1.00 94.50 102 PHE A O 1
ATOM 825 N N . VAL A 1 103 ? -7.803 -3.788 -1.522 1.00 93.50 103 VAL A N 1
ATOM 826 C CA . VAL A 1 103 ? -8.349 -3.991 -2.866 1.00 93.50 103 VAL A CA 1
ATOM 827 C C . VAL A 1 103 ? -7.453 -3.271 -3.863 1.00 93.50 103 VAL A C 1
ATOM 829 O O . VAL A 1 103 ? -7.237 -2.068 -3.741 1.00 93.50 103 VAL A O 1
ATOM 832 N N . GLU A 1 104 ? -6.906 -3.996 -4.836 1.00 94.06 104 GLU A N 1
ATOM 833 C CA . GLU A 1 104 ? -6.174 -3.372 -5.941 1.00 94.06 104 GLU A CA 1
ATOM 834 C C . GLU A 1 104 ? -7.149 -2.565 -6.807 1.00 94.06 104 GLU A C 1
ATOM 836 O O . GLU A 1 104 ? -8.249 -3.029 -7.122 1.00 94.06 104 GLU A O 1
ATOM 841 N N . LYS A 1 105 ? -6.751 -1.346 -7.170 1.00 92.50 105 LYS A N 1
ATOM 842 C CA . LYS A 1 105 ? -7.550 -0.425 -7.973 1.00 92.50 105 LYS A CA 1
ATOM 843 C C . LYS A 1 105 ? -6.802 0.015 -9.230 1.00 92.50 105 LYS A C 1
ATOM 845 O O . LYS A 1 105 ? -5.582 0.168 -9.191 1.00 92.50 105 LYS A O 1
ATOM 850 N N . PRO A 1 106 ? -7.513 0.276 -10.341 1.00 89.69 106 PRO A N 1
ATOM 851 C CA . PRO A 1 106 ? -6.923 0.949 -11.491 1.00 89.69 106 PRO A CA 1
ATOM 852 C C . PRO A 1 106 ? -6.391 2.330 -11.095 1.00 89.69 106 PRO A C 1
ATOM 854 O O . PRO A 1 106 ? -7.031 3.039 -10.320 1.00 89.69 106 PRO A O 1
ATOM 857 N N . PHE A 1 107 ? -5.281 2.770 -11.695 1.00 84.38 107 PHE A N 1
ATOM 858 C CA . PHE A 1 107 ? -4.726 4.110 -11.446 1.00 84.38 107 PHE A CA 1
ATOM 859 C C . PHE A 1 107 ? -5.705 5.250 -11.775 1.00 84.38 107 PHE A C 1
ATOM 861 O O . PHE A 1 107 ? -5.624 6.318 -11.180 1.00 84.38 107 PHE A O 1
ATOM 868 N N . ALA A 1 108 ? -6.676 5.014 -12.664 1.00 84.19 108 ALA A N 1
ATOM 869 C CA . ALA A 1 108 ? -7.751 5.961 -12.960 1.00 84.19 108 ALA A CA 1
ATOM 870 C C . ALA A 1 108 ? -8.686 6.236 -11.760 1.00 84.19 108 ALA A C 1
ATOM 872 O O . ALA A 1 108 ? -9.351 7.266 -11.732 1.00 84.19 108 ALA A O 1
ATOM 873 N N . GLU A 1 109 ? -8.734 5.338 -10.768 1.00 87.50 109 GLU A N 1
ATOM 874 C CA . GLU A 1 109 ? -9.508 5.498 -9.526 1.00 87.50 109 GLU A CA 1
ATOM 875 C C . GLU A 1 109 ? -8.690 6.130 -8.383 1.00 87.50 109 GLU A C 1
ATOM 877 O O . GLU A 1 109 ? -9.145 6.134 -7.227 1.00 87.50 109 GLU A O 1
ATOM 882 N N . LEU A 1 110 ? -7.492 6.647 -8.685 1.00 87.00 110 LEU A N 1
ATOM 883 C CA . LEU A 1 110 ? -6.665 7.388 -7.738 1.00 87.00 110 LEU A CA 1
ATOM 884 C C . LEU A 1 110 ? -7.457 8.556 -7.144 1.00 87.00 110 LEU A C 1
ATOM 886 O O . LEU A 1 110 ? -8.087 9.338 -7.860 1.00 87.00 110 LEU A O 1
ATOM 890 N N . ILE A 1 111 ? -7.413 8.676 -5.818 1.00 84.50 111 ILE A N 1
ATOM 891 C CA . ILE A 1 111 ? -7.993 9.810 -5.105 1.00 84.50 111 ILE A CA 1
ATOM 892 C C . ILE A 1 111 ? -7.331 11.096 -5.608 1.00 84.50 111 ILE A C 1
ATOM 894 O O . ILE A 1 111 ? -6.118 11.277 -5.500 1.00 84.50 111 ILE A O 1
ATOM 898 N N . GLN A 1 112 ? -8.145 12.014 -6.124 1.00 73.25 112 GLN A N 1
ATOM 899 C CA . GLN A 1 112 ? -7.697 13.361 -6.449 1.00 73.25 112 GLN A CA 1
ATOM 900 C C . GLN A 1 112 ? -7.678 14.179 -5.157 1.00 73.25 112 GLN A C 1
ATOM 902 O O . GLN A 1 112 ? -8.719 14.605 -4.662 1.00 73.25 112 GLN A O 1
ATOM 907 N N . THR A 1 113 ? -6.496 14.341 -4.572 1.00 59.53 113 THR A N 1
ATOM 908 C CA . THR A 1 113 ? -6.293 15.210 -3.410 1.00 59.53 113 THR A CA 1
ATOM 909 C C . THR A 1 113 ? -6.063 16.645 -3.885 1.00 59.53 113 THR A C 1
ATOM 911 O O . THR A 1 113 ? -5.194 16.892 -4.721 1.00 59.53 113 THR A O 1
ATOM 914 N N . GLU A 1 114 ? -6.792 17.608 -3.312 1.00 49.44 114 GLU A N 1
ATOM 915 C CA . GLU A 1 114 ? -6.366 19.009 -3.314 1.00 49.44 114 GLU A CA 1
ATOM 916 C C . GLU A 1 114 ? -5.079 19.087 -2.484 1.00 49.44 114 GLU A C 1
ATOM 918 O O . GLU A 1 114 ? -5.082 18.891 -1.271 1.00 49.44 114 GLU A O 1
ATOM 923 N N . SER A 1 115 ? -3.943 19.245 -3.156 1.00 41.62 115 SER A N 1
ATOM 924 C CA . SER A 1 115 ? -2.609 19.134 -2.571 1.00 41.62 115 SER A CA 1
ATOM 925 C C . SER A 1 115 ? -2.387 20.120 -1.417 1.00 41.62 115 SER A C 1
ATOM 927 O O . SER A 1 115 ? -1.927 21.240 -1.634 1.00 41.62 115 SER A O 1
ATOM 929 N N . SER A 1 116 ? -2.600 19.698 -0.170 1.00 35.34 116 SER A N 1
ATOM 930 C CA . SER A 1 116 ? -1.920 20.301 0.978 1.00 35.34 116 SER A CA 1
ATOM 931 C C . SER A 1 116 ? -0.563 19.613 1.155 1.00 35.34 116 SER A C 1
ATOM 933 O O . SER A 1 116 ? -0.318 18.917 2.142 1.00 35.34 116 SER A O 1
ATOM 935 N N . SER A 1 117 ? 0.322 19.754 0.167 1.00 40.44 117 SER A N 1
ATOM 936 C CA . SER A 1 117 ? 1.731 19.396 0.326 1.00 40.44 117 SER A CA 1
ATOM 937 C C . SER A 1 117 ? 2.316 20.315 1.397 1.00 40.44 117 SER A C 1
ATOM 939 O O . SER A 1 117 ? 2.688 21.456 1.126 1.00 40.44 117 SER A O 1
ATOM 941 N N . ILE A 1 118 ? 2.348 19.856 2.649 1.00 34.62 118 ILE A N 1
ATOM 942 C CA . ILE A 1 118 ? 3.051 20.571 3.711 1.00 34.62 118 ILE A CA 1
ATOM 943 C C . ILE A 1 118 ? 4.535 20.291 3.485 1.00 34.62 118 ILE A C 1
ATOM 945 O O . ILE A 1 118 ? 5.065 19.287 3.959 1.00 34.62 118 ILE A O 1
ATOM 949 N N . ILE A 1 119 ? 5.195 21.169 2.730 1.00 39.16 119 ILE A N 1
ATOM 950 C CA . ILE A 1 119 ? 6.646 21.151 2.536 1.00 39.16 119 ILE A CA 1
ATOM 951 C C . ILE A 1 119 ? 7.291 21.284 3.921 1.00 39.16 119 ILE A C 1
ATOM 953 O O . ILE A 1 119 ? 7.379 22.372 4.490 1.00 39.16 119 ILE A O 1
ATOM 957 N N . LYS A 1 120 ? 7.716 20.161 4.504 1.00 35.94 120 LYS A N 1
ATOM 958 C CA . LYS A 1 120 ? 8.534 20.155 5.716 1.00 35.94 120 LYS A CA 1
ATOM 959 C C . LYS A 1 120 ? 9.993 20.282 5.309 1.00 35.94 120 LYS A C 1
ATOM 961 O O . LYS A 1 120 ? 10.661 19.295 5.018 1.00 35.94 120 LYS A O 1
ATOM 966 N N . THR A 1 121 ? 10.494 21.509 5.331 1.00 31.78 121 THR A N 1
ATOM 967 C CA . THR A 1 121 ? 11.930 21.782 5.273 1.00 31.78 121 THR A CA 1
ATOM 968 C C . THR A 1 121 ? 12.571 21.283 6.566 1.00 31.78 121 THR A C 1
ATOM 970 O O . THR A 1 121 ? 12.413 21.896 7.621 1.00 31.78 121 THR A O 1
ATOM 973 N N . VAL A 1 122 ? 13.280 20.156 6.509 1.00 38.31 122 VAL A N 1
ATOM 974 C CA . VAL A 1 122 ? 14.137 19.704 7.611 1.00 38.31 122 VAL A CA 1
ATOM 975 C C . VAL A 1 122 ? 15.534 20.257 7.360 1.00 38.31 122 VAL A C 1
ATOM 977 O O . VAL A 1 122 ? 16.221 19.831 6.435 1.00 38.31 122 VAL A O 1
ATOM 980 N N . LEU A 1 123 ? 15.957 21.220 8.178 1.00 41.81 123 LEU A N 1
ATOM 981 C CA . LEU A 1 123 ? 17.355 21.636 8.232 1.00 41.81 123 LEU A CA 1
ATOM 982 C C . LEU A 1 123 ? 18.141 20.540 8.956 1.00 41.81 123 LEU A C 1
ATOM 984 O O . LEU A 1 123 ? 18.036 20.400 10.174 1.00 41.81 123 LEU A O 1
ATOM 988 N N . VAL A 1 124 ? 18.915 19.748 8.215 1.00 42.00 124 VAL A N 1
ATOM 989 C CA . VAL A 1 124 ? 19.928 18.881 8.821 1.00 42.00 124 VAL A CA 1
ATOM 990 C C . VAL A 1 124 ? 21.159 19.727 9.127 1.00 42.00 124 VAL A C 1
ATOM 992 O O . VAL A 1 124 ? 21.813 20.259 8.232 1.00 42.00 124 VAL A O 1
ATOM 995 N N . SER A 1 125 ? 21.468 19.894 10.411 1.00 44.16 125 SER A N 1
ATOM 996 C CA . SER A 1 125 ? 22.764 20.420 10.826 1.00 44.16 125 SER A CA 1
ATOM 997 C C . SER A 1 125 ? 23.828 19.380 10.494 1.00 44.16 125 SER A C 1
ATOM 999 O O . SER A 1 125 ? 23.737 18.245 10.964 1.00 44.16 125 SER A O 1
ATOM 1001 N N . SER A 1 126 ? 24.808 19.782 9.686 1.00 43.50 126 SER A N 1
ATOM 1002 C CA . SER A 1 126 ? 26.021 19.033 9.351 1.00 43.50 126 SER A CA 1
ATOM 1003 C C . SER A 1 126 ? 26.507 18.168 10.520 1.00 43.50 126 SER A C 1
ATOM 1005 O O . SER A 1 126 ? 26.889 18.687 11.571 1.00 43.50 126 SER A O 1
ATOM 1007 N N . LEU A 1 127 ? 26.508 16.846 10.344 1.00 50.00 127 LEU A N 1
ATOM 1008 C CA . LEU A 1 127 ? 27.337 15.964 11.157 1.00 50.00 127 LEU A CA 1
ATOM 1009 C C . LEU A 1 127 ? 28.767 16.120 10.633 1.00 50.00 127 LEU A C 1
ATOM 1011 O O . LEU A 1 127 ? 29.068 15.553 9.594 1.00 50.00 127 LEU A O 1
ATOM 1015 N N . ARG A 1 128 ? 29.555 16.939 11.343 1.00 47.94 128 ARG A N 1
ATOM 1016 C CA . ARG A 1 128 ? 31.010 17.174 11.226 1.00 47.94 128 ARG A CA 1
ATOM 1017 C C . ARG A 1 128 ? 31.631 17.142 9.829 1.00 47.94 128 ARG A C 1
ATOM 1019 O O . ARG A 1 128 ? 31.880 16.041 9.302 1.00 47.94 128 ARG A O 1
#

Foldseek 3Di:
DKDKCCVLPVFPDMDIDDDDPPDDDDPVVSQKFKKKKDFPLVVDDDDPVLVVVLQVPQPPDDPSQWGDWDDDSHIIITMGRNVCQVVCQPPDQDRPNTGIHMDTDDSVPDDDDPDPPPPDDDDDDDPD

Mean predicted aligned error: 10.19 Å